Protein AF-A0A442HMV9-F1 (afdb_monomer_lite)

Structure (mmCIF, N/CA/C/O backbone):
data_AF-A0A442HMV9-F1
#
_entry.id   AF-A0A442HMV9-F1
#
loop_
_atom_site.group_PDB
_atom_site.id
_atom_site.type_symbol
_atom_site.label_atom_id
_atom_site.label_alt_id
_atom_site.label_comp_id
_atom_site.label_asym_id
_atom_site.label_entity_id
_atom_site.label_seq_id
_atom_site.pdbx_PDB_ins_code
_atom_site.Cartn_x
_atom_site.Cartn_y
_atom_site.Cartn_z
_atom_site.occupancy
_atom_site.B_iso_or_equiv
_atom_site.auth_seq_id
_atom_site.auth_comp_id
_atom_site.auth_asym_id
_atom_site.auth_atom_id
_atom_site.pdbx_PDB_model_num
ATOM 1 N N . MET A 1 1 ? -19.467 6.809 -2.242 1.00 83.19 1 MET A N 1
ATOM 2 C CA . MET A 1 1 ? -18.700 6.136 -3.319 1.00 83.19 1 MET A CA 1
ATOM 3 C C . MET A 1 1 ? -17.348 5.740 -2.748 1.00 83.19 1 MET A C 1
ATOM 5 O O . MET A 1 1 ? -16.827 6.517 -1.961 1.00 83.19 1 MET A O 1
ATOM 9 N N . GLY A 1 2 ? -16.812 4.568 -3.099 1.00 96.25 2 GLY A N 1
ATOM 10 C CA . GLY A 1 2 ? -15.507 4.078 -2.630 1.00 96.25 2 GLY A CA 1
ATOM 11 C C . GLY A 1 2 ? -14.666 3.532 -3.786 1.00 96.25 2 GLY A C 1
ATOM 12 O O . GLY A 1 2 ? -15.215 3.214 -4.841 1.00 96.25 2 GLY A O 1
ATOM 13 N N . LEU A 1 3 ? -13.348 3.459 -3.596 1.00 98.25 3 LEU A N 1
ATOM 14 C CA . LEU A 1 3 ? -12.385 2.927 -4.561 1.00 98.25 3 LEU A CA 1
ATOM 15 C C . LEU A 1 3 ? -11.347 2.090 -3.808 1.00 98.25 3 LEU A C 1
ATOM 17 O O . LEU A 1 3 ? -10.767 2.576 -2.843 1.00 98.25 3 LEU A O 1
ATOM 21 N N . ILE A 1 4 ? -11.096 0.869 -4.279 1.00 98.31 4 ILE A N 1
ATOM 22 C CA . ILE A 1 4 ? -9.980 0.028 -3.835 1.00 98.31 4 ILE A CA 1
ATOM 23 C C . ILE A 1 4 ? -9.038 -0.123 -5.027 1.00 98.31 4 ILE A C 1
ATOM 25 O O . ILE A 1 4 ? -9.467 -0.522 -6.110 1.00 98.31 4 ILE A O 1
ATOM 29 N N . VAL A 1 5 ? -7.771 0.236 -4.836 1.00 98.62 5 VAL A N 1
ATOM 30 C CA . VAL A 1 5 ? -6.718 0.103 -5.847 1.00 98.62 5 VAL A CA 1
ATOM 31 C C . VAL A 1 5 ? -5.815 -1.046 -5.428 1.00 98.62 5 VAL A C 1
ATOM 33 O O . VAL A 1 5 ? -5.356 -1.073 -4.293 1.00 98.62 5 VAL A O 1
ATOM 36 N N . LEU A 1 6 ? -5.593 -2.000 -6.331 1.00 98.69 6 LEU A N 1
ATOM 37 C CA . LEU A 1 6 ? -4.854 -3.228 -6.044 1.00 98.69 6 LEU A CA 1
ATOM 38 C C . LEU A 1 6 ? -3.543 -3.254 -6.830 1.00 98.69 6 LEU A C 1
ATOM 40 O O . LEU A 1 6 ? -3.559 -3.001 -8.037 1.00 98.69 6 LEU A O 1
ATOM 44 N N . HIS A 1 7 ? -2.446 -3.594 -6.145 1.00 98.00 7 HIS A N 1
ATOM 45 C CA . HIS A 1 7 ? -1.146 -3.939 -6.733 1.00 98.00 7 HIS A CA 1
ATOM 46 C C . HIS A 1 7 ? -0.685 -2.908 -7.795 1.00 98.00 7 HIS A C 1
ATOM 48 O O . HIS A 1 7 ? -0.671 -1.703 -7.521 1.00 98.00 7 HIS A O 1
ATOM 54 N N . SER A 1 8 ? -0.395 -3.336 -9.028 1.00 98.44 8 SER A N 1
ATOM 55 C CA . SER A 1 8 ? 0.020 -2.498 -10.170 1.00 98.44 8 SER A CA 1
ATOM 56 C C . SER A 1 8 ? -0.966 -1.371 -10.536 1.00 98.44 8 SER A C 1
ATOM 58 O O . SER A 1 8 ? -0.629 -0.424 -11.257 1.00 98.44 8 SER A O 1
ATOM 60 N N . GLY A 1 9 ? -2.176 -1.387 -9.967 1.00 98.75 9 GLY A N 1
ATOM 61 C CA . GLY A 1 9 ? -3.122 -0.273 -9.975 1.00 98.75 9 GLY A CA 1
ATOM 62 C C . GLY A 1 9 ? -2.570 1.029 -9.379 1.00 98.75 9 GLY A C 1
ATOM 63 O O . GLY A 1 9 ? -3.115 2.095 -9.698 1.00 98.75 9 GLY A O 1
ATOM 64 N N . HIS A 1 10 ? -1.469 0.981 -8.612 1.00 98.56 10 HIS A N 1
ATOM 65 C CA . HIS A 1 10 ? -0.730 2.170 -8.167 1.00 98.56 10 HIS A CA 1
ATOM 66 C C . HIS A 1 10 ? -0.326 3.082 -9.340 1.00 98.56 10 HIS A C 1
ATOM 68 O O . HIS A 1 10 ? -0.182 4.291 -9.175 1.00 98.56 10 HIS A O 1
ATOM 74 N N . PHE A 1 11 ? -0.198 2.542 -10.556 1.00 98.38 11 PHE A N 1
ATOM 75 C CA . PHE A 1 11 ? 0.143 3.327 -11.743 1.00 98.38 11 PHE A CA 1
ATOM 76 C C . PHE A 1 11 ? -1.057 3.669 -12.639 1.00 98.38 11 PHE A C 1
ATOM 78 O O . PHE A 1 11 ? -0.905 4.252 -13.718 1.00 98.38 11 PHE A O 1
ATOM 85 N N . SER A 1 12 ? -2.276 3.359 -12.191 1.00 98.75 12 SER A N 1
ATOM 86 C CA . SER A 1 12 ? -3.502 3.661 -12.928 1.00 98.75 12 SER A CA 1
ATOM 87 C C . SER A 1 12 ? -3.743 5.169 -13.061 1.00 98.75 12 SER A C 1
ATOM 89 O O . SER A 1 12 ? -3.425 5.973 -12.181 1.00 98.75 12 SER A O 1
ATOM 91 N N . LYS A 1 13 ? -4.380 5.570 -14.172 1.00 98.62 13 LYS A N 1
ATOM 92 C CA . LYS A 1 13 ? -4.715 6.981 -14.440 1.00 98.62 13 LYS A CA 1
ATOM 93 C C . LYS A 1 13 ? -5.547 7.606 -13.317 1.00 98.62 13 LYS A C 1
ATOM 95 O O . LYS A 1 13 ? -5.354 8.778 -13.008 1.00 98.62 13 LYS A O 1
ATOM 100 N N . ILE A 1 14 ? -6.477 6.843 -12.738 1.00 98.50 14 ILE A N 1
ATOM 101 C CA . ILE A 1 14 ? -7.358 7.339 -11.679 1.00 98.50 14 ILE A CA 1
ATOM 102 C C . ILE A 1 14 ? -6.611 7.506 -10.354 1.00 98.50 14 ILE A C 1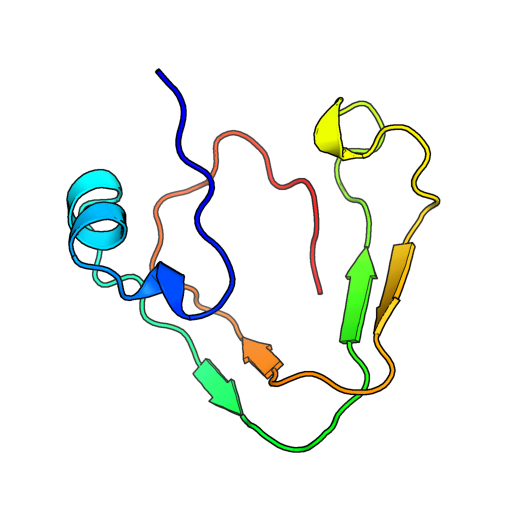
ATOM 104 O O . ILE A 1 14 ? -6.751 8.555 -9.734 1.00 98.50 14 ILE A O 1
ATOM 108 N N . PHE A 1 15 ? -5.764 6.549 -9.960 1.00 98.62 15 PHE A N 1
ATOM 109 C CA . PHE A 1 15 ? -5.013 6.643 -8.707 1.00 98.62 15 PHE A CA 1
ATOM 110 C C . PHE A 1 15 ? -4.015 7.802 -8.735 1.00 98.62 15 PHE A C 1
ATOM 112 O O . PHE A 1 15 ? -4.052 8.661 -7.859 1.00 98.62 15 PHE A O 1
ATOM 119 N N . LYS A 1 16 ? -3.232 7.925 -9.815 1.00 98.62 16 LYS A N 1
ATOM 120 C CA . LYS A 1 16 ? -2.312 9.059 -10.008 1.00 98.62 16 LYS A CA 1
ATOM 121 C C . LYS A 1 16 ? -3.033 10.406 -9.978 1.00 98.62 16 LYS A C 1
ATOM 123 O O . LYS A 1 16 ? -2.528 11.367 -9.407 1.00 98.62 16 LYS A O 1
ATOM 128 N N . ARG A 1 17 ? -4.231 10.487 -10.574 1.00 98.44 17 ARG A N 1
ATOM 129 C CA . ARG A 1 17 ? -5.051 11.707 -10.543 1.00 98.44 17 ARG A CA 1
ATOM 130 C C . ARG A 1 17 ? -5.534 12.044 -9.131 1.00 98.44 17 ARG A C 1
ATOM 132 O O . ARG A 1 17 ? -5.561 13.220 -8.796 1.00 98.44 17 ARG A O 1
ATOM 139 N N . LEU A 1 18 ? -5.926 11.046 -8.340 1.00 98.31 18 LEU A N 1
ATOM 140 C CA . LEU A 1 18 ? -6.389 11.247 -6.964 1.00 98.31 18 LEU A CA 1
ATOM 141 C C . LEU A 1 18 ? -5.243 11.616 -6.011 1.00 98.31 18 LEU A C 1
ATOM 143 O O . LEU A 1 18 ? -5.443 12.452 -5.139 1.00 98.31 18 LEU A O 1
ATOM 147 N N . MET A 1 19 ? -4.060 11.023 -6.187 1.00 98.25 19 MET A N 1
ATOM 148 C CA . MET A 1 19 ? -2.889 11.281 -5.338 1.00 98.25 19 MET A CA 1
ATOM 149 C C . MET A 1 19 ? -2.149 12.571 -5.704 1.00 98.25 19 MET A C 1
ATOM 151 O O . MET A 1 19 ? -1.491 13.162 -4.855 1.00 98.25 19 MET A O 1
ATOM 155 N N . GLY A 1 20 ? -2.221 13.013 -6.964 1.00 98.44 20 GLY A N 1
ATOM 156 C CA . GLY A 1 20 ? -1.486 14.192 -7.435 1.00 98.44 20 GLY A CA 1
ATOM 157 C C . GLY A 1 20 ? 0.033 13.984 -7.526 1.00 98.44 20 GLY A C 1
ATOM 158 O O . GLY A 1 20 ? 0.773 14.949 -7.703 1.00 98.44 20 GLY A O 1
ATOM 159 N N . THR A 1 21 ? 0.501 12.738 -7.432 1.00 98.31 21 THR A N 1
ATOM 160 C CA . THR A 1 21 ? 1.916 12.349 -7.460 1.00 98.31 21 THR A CA 1
ATOM 161 C C . THR A 1 21 ? 2.199 11.344 -8.590 1.00 98.31 21 THR A C 1
ATOM 163 O O . THR A 1 21 ? 1.274 10.812 -9.215 1.00 98.31 21 THR A O 1
ATOM 166 N N . PRO A 1 22 ? 3.479 11.057 -8.904 1.00 97.88 22 PRO A N 1
ATOM 167 C CA . PRO A 1 22 ? 3.821 10.036 -9.893 1.00 97.88 22 PRO A CA 1
ATOM 168 C C . PRO A 1 22 ? 3.393 8.610 -9.516 1.00 97.88 22 PRO A C 1
ATOM 170 O O . PRO A 1 22 ? 3.210 7.804 -10.431 1.00 97.88 22 PRO A O 1
ATOM 173 N N . CYS A 1 23 ? 3.244 8.308 -8.217 1.00 98.25 23 CYS A N 1
ATOM 174 C CA . CYS A 1 23 ? 2.961 6.972 -7.673 1.00 98.25 23 CYS A CA 1
ATOM 175 C C . CYS A 1 23 ? 3.966 5.904 -8.141 1.00 98.25 23 CYS A C 1
ATOM 177 O O . CYS A 1 23 ? 3.602 4.758 -8.379 1.00 98.25 23 CYS A O 1
ATOM 179 N N . THR A 1 24 ? 5.227 6.291 -8.335 1.00 98.25 24 THR A N 1
ATOM 180 C CA . THR A 1 24 ? 6.334 5.394 -8.693 1.00 98.25 24 THR A CA 1
ATOM 181 C C . THR A 1 24 ? 6.959 4.773 -7.448 1.00 98.25 24 THR A C 1
ATOM 183 O O . THR A 1 24 ? 6.992 5.417 -6.401 1.00 98.25 24 THR A O 1
ATOM 186 N N . LEU A 1 25 ? 7.499 3.567 -7.588 1.00 98.25 25 LEU A N 1
ATOM 187 C CA . LEU A 1 25 ? 8.170 2.794 -6.540 1.00 98.25 25 LEU A CA 1
ATOM 188 C C . LEU A 1 25 ? 9.293 1.945 -7.160 1.00 98.25 25 LEU A C 1
ATOM 190 O O . LEU A 1 25 ? 9.366 1.817 -8.389 1.00 98.25 25 LEU A O 1
ATOM 194 N N . LYS A 1 26 ? 10.186 1.391 -6.333 1.00 98.06 26 LYS A N 1
ATOM 195 C CA . LYS A 1 26 ? 11.117 0.340 -6.782 1.00 98.06 26 LYS A CA 1
ATOM 196 C C . LYS A 1 26 ? 10.358 -0.973 -6.875 1.00 98.06 26 LYS A C 1
ATOM 198 O O . LYS A 1 26 ? 9.534 -1.229 -6.008 1.00 98.06 26 LYS A O 1
ATOM 203 N N . TRP A 1 27 ? 10.670 -1.803 -7.864 1.00 98.19 27 TRP A N 1
ATOM 204 C CA . TRP A 1 27 ? 10.053 -3.119 -7.981 1.00 98.19 27 TRP A CA 1
ATOM 205 C C . TRP A 1 27 ? 11.046 -4.197 -8.412 1.00 98.19 27 TRP A C 1
ATOM 207 O O . TRP A 1 27 ? 12.071 -3.890 -9.033 1.00 98.19 27 TRP A O 1
ATOM 217 N N . ARG A 1 28 ? 10.758 -5.450 -8.052 1.00 97.94 28 ARG A N 1
ATOM 218 C CA . ARG A 1 28 ? 11.499 -6.634 -8.504 1.00 97.94 28 ARG A CA 1
ATOM 219 C C . ARG A 1 28 ? 10.601 -7.866 -8.493 1.00 97.94 28 ARG A C 1
ATOM 221 O O . ARG A 1 28 ? 10.106 -8.255 -7.444 1.00 97.94 28 ARG A O 1
ATOM 228 N N . GLU A 1 29 ? 10.511 -8.542 -9.629 1.00 96.44 29 GLU A N 1
ATOM 229 C CA . GLU A 1 29 ? 9.841 -9.837 -9.755 1.00 96.44 29 GLU A CA 1
ATOM 230 C C . GLU A 1 29 ? 10.870 -10.969 -9.606 1.00 96.44 29 GLU A C 1
ATOM 232 O O . GLU A 1 29 ? 11.692 -11.202 -10.495 1.00 96.44 29 GLU A O 1
ATOM 237 N N . ALA A 1 30 ? 10.880 -11.635 -8.449 1.00 96.44 30 ALA A N 1
ATOM 238 C CA . ALA A 1 30 ? 11.834 -12.710 -8.154 1.00 96.44 30 ALA A CA 1
ATOM 239 C C . ALA A 1 30 ? 11.225 -13.899 -7.385 1.00 96.44 30 ALA A C 1
ATOM 241 O O . ALA A 1 30 ? 11.973 -14.775 -6.956 1.00 96.44 30 ALA A O 1
ATOM 242 N N . GLY A 1 31 ? 9.893 -13.947 -7.233 1.00 93.19 31 GLY A N 1
ATOM 243 C CA . GLY A 1 31 ? 9.203 -15.007 -6.486 1.00 93.19 31 GLY A CA 1
ATOM 244 C C . GLY A 1 31 ? 9.649 -15.059 -5.026 1.00 93.19 31 GLY A C 1
ATOM 245 O O . GLY A 1 31 ? 9.981 -16.121 -4.509 1.00 93.19 31 GLY A O 1
ATOM 246 N N . GLU A 1 32 ? 9.762 -13.896 -4.389 1.00 95.50 32 GLU A N 1
ATOM 247 C CA . GLU A 1 32 ? 10.261 -13.795 -3.022 1.00 95.50 32 GLU A CA 1
ATOM 248 C C . GLU A 1 32 ? 9.102 -13.806 -2.030 1.00 95.50 32 GLU A C 1
ATOM 250 O O . GLU A 1 32 ? 7.985 -13.403 -2.345 1.00 95.50 32 GLU A O 1
ATOM 255 N N . ARG A 1 33 ? 9.383 -14.249 -0.805 1.00 97.56 33 ARG A N 1
ATOM 256 C CA . ARG A 1 33 ? 8.401 -14.204 0.275 1.00 97.56 33 ARG A CA 1
ATOM 257 C C . ARG A 1 33 ? 8.138 -12.759 0.693 1.00 97.56 33 ARG A C 1
ATOM 259 O O . ARG A 1 33 ? 9.081 -12.051 1.048 1.00 97.56 33 ARG A O 1
ATOM 266 N N . GLU A 1 34 ? 6.867 -12.392 0.786 1.00 98.38 34 GLU A N 1
ATOM 267 C CA . GLU A 1 34 ? 6.407 -11.136 1.381 1.00 98.38 34 GLU A CA 1
ATOM 268 C C . GLU A 1 34 ? 5.766 -11.410 2.749 1.00 98.38 34 GLU A C 1
ATOM 270 O O . GLU A 1 34 ? 5.055 -12.403 2.934 1.00 98.38 34 GLU A O 1
ATOM 275 N N . ARG A 1 35 ? 6.015 -10.539 3.729 1.00 98.44 35 ARG A N 1
ATOM 276 C CA . ARG A 1 35 ? 5.326 -10.567 5.024 1.00 98.44 35 ARG A CA 1
ATOM 277 C C . ARG A 1 35 ? 4.717 -9.201 5.280 1.00 98.44 35 ARG A C 1
ATOM 279 O O . ARG A 1 35 ? 5.450 -8.256 5.531 1.00 98.44 35 ARG A O 1
ATOM 286 N N . LEU A 1 36 ? 3.393 -9.140 5.333 1.00 98.50 36 LEU A N 1
ATOM 287 C CA . LEU A 1 36 ? 2.668 -7.915 5.637 1.00 98.50 36 LEU A CA 1
ATOM 288 C C . LEU A 1 36 ? 2.374 -7.851 7.135 1.00 98.50 36 LEU A C 1
ATOM 290 O O . LEU A 1 36 ? 1.575 -8.633 7.653 1.00 98.50 36 LEU A O 1
ATOM 294 N N . TRP A 1 37 ? 3.020 -6.919 7.828 1.00 98.75 37 TRP A N 1
ATOM 295 C CA . TRP A 1 37 ? 2.814 -6.640 9.247 1.00 98.75 37 TRP A CA 1
ATOM 296 C C . TRP A 1 37 ? 1.628 -5.712 9.459 1.00 98.75 37 TRP A C 1
ATOM 298 O O . TRP A 1 37 ? 1.537 -4.677 8.803 1.00 98.75 37 TRP A O 1
ATOM 308 N N . VAL A 1 38 ? 0.757 -6.039 10.412 1.00 98.62 38 VAL A N 1
ATOM 309 C CA . VAL A 1 38 ? -0.353 -5.173 10.820 1.00 98.62 38 VAL A CA 1
ATOM 310 C C . VAL A 1 38 ? 0.177 -4.068 11.728 1.00 98.62 38 VAL A C 1
ATOM 312 O O . VAL A 1 38 ? 0.557 -4.315 12.872 1.00 98.62 38 VAL A O 1
ATOM 315 N N . THR A 1 39 ? 0.178 -2.829 11.240 1.00 98.00 39 THR A N 1
ATOM 316 C CA . THR A 1 39 ? 0.639 -1.659 12.007 1.00 98.00 39 THR A CA 1
ATOM 317 C C . THR A 1 39 ? -0.492 -0.903 12.694 1.00 98.00 39 THR A C 1
ATOM 319 O O . THR A 1 39 ? -0.243 -0.181 13.657 1.00 98.00 39 THR A O 1
ATOM 322 N N . CYS A 1 40 ? -1.737 -1.093 12.244 1.00 97.06 40 CYS A N 1
ATOM 323 C CA . CYS A 1 40 ? -2.935 -0.521 12.864 1.00 97.06 40 CYS A CA 1
ATOM 324 C C . CYS A 1 40 ? -3.946 -1.635 13.219 1.00 97.06 40 CYS A C 1
ATOM 326 O O . CYS A 1 40 ? -4.918 -1.840 12.490 1.00 97.06 40 CYS A O 1
ATOM 328 N N . PRO A 1 41 ? -3.740 -2.385 14.322 1.00 96.12 41 PRO A N 1
ATOM 329 C CA . PRO A 1 41 ? -4.556 -3.560 14.657 1.00 96.12 41 PRO A CA 1
ATOM 330 C C . PRO A 1 41 ? -6.009 -3.227 15.023 1.00 96.12 41 PRO A C 1
ATOM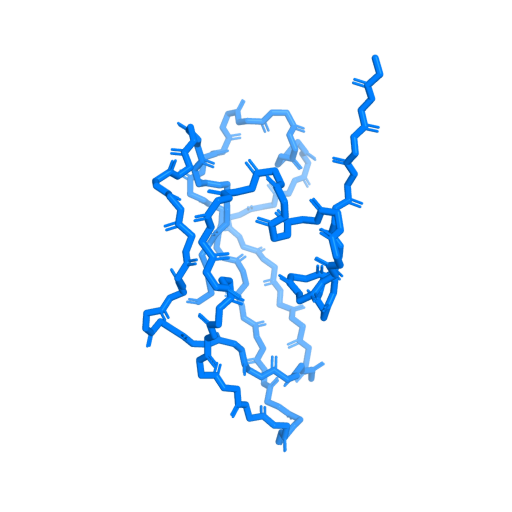 332 O O . PRO A 1 41 ? -6.875 -4.091 14.953 1.00 96.12 41 PR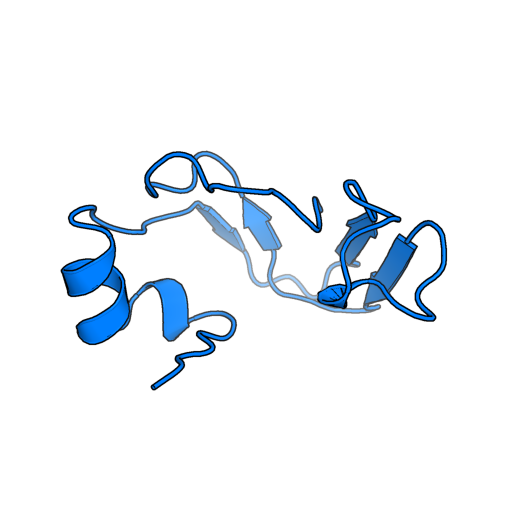O A O 1
ATOM 335 N N . SER A 1 42 ? -6.300 -1.981 15.407 1.00 96.69 42 SER A N 1
ATOM 336 C CA . SER A 1 42 ? -7.667 -1.510 15.657 1.00 96.69 42 SER A CA 1
ATOM 337 C C . SER A 1 42 ? -8.413 -1.084 14.388 1.00 96.69 42 SER A C 1
ATOM 339 O O . SER A 1 42 ? -9.590 -0.732 14.474 1.00 96.69 42 SER A O 1
ATOM 341 N N . HIS A 1 43 ? -7.753 -1.056 13.225 1.00 98.25 43 HIS A N 1
ATOM 342 C CA . HIS A 1 43 ? -8.379 -0.616 11.983 1.00 98.25 43 HIS A CA 1
ATOM 343 C C . HIS A 1 43 ? -9.358 -1.684 11.457 1.00 98.25 43 HIS A C 1
ATOM 345 O O . HIS A 1 43 ? -8.970 -2.848 11.367 1.00 98.25 43 HIS A O 1
ATOM 351 N N . PRO A 1 44 ? -10.581 -1.329 11.007 1.00 98.31 44 PRO A N 1
ATOM 352 C CA . PRO A 1 44 ? -11.558 -2.307 10.509 1.00 98.31 44 PRO A CA 1
ATOM 353 C C . PRO A 1 44 ? -11.060 -3.181 9.345 1.00 98.31 44 PRO A C 1
ATOM 355 O O . PRO A 1 44 ? -11.492 -4.315 9.192 1.00 98.31 44 PRO A O 1
ATOM 358 N N . ILE A 1 45 ? -10.124 -2.680 8.526 1.00 98.25 45 ILE A N 1
ATOM 359 C CA . ILE A 1 45 ? -9.500 -3.470 7.439 1.00 98.25 45 ILE A CA 1
ATOM 360 C C . ILE A 1 45 ? -8.663 -4.643 7.980 1.00 98.25 45 ILE A C 1
ATOM 362 O O . ILE A 1 45 ? -8.521 -5.646 7.288 1.00 98.25 45 ILE A O 1
ATOM 366 N N . ALA A 1 46 ? -8.120 -4.534 9.194 1.00 98.31 46 ALA A N 1
ATOM 367 C CA . ALA A 1 46 ? -7.325 -5.583 9.826 1.00 98.31 46 ALA A CA 1
ATOM 368 C C . ALA A 1 46 ? -8.166 -6.529 10.709 1.00 98.31 46 ALA A C 1
ATOM 370 O O . ALA A 1 46 ? -7.606 -7.386 11.392 1.00 98.31 46 ALA A O 1
ATOM 371 N N . GLU A 1 47 ? -9.500 -6.400 10.715 1.00 98.25 47 GLU A N 1
ATOM 372 C CA . GLU A 1 47 ? -10.375 -7.243 11.533 1.00 98.25 47 GLU A CA 1
ATOM 373 C C . GLU A 1 47 ? -10.190 -8.732 11.192 1.00 98.25 47 GLU A C 1
ATOM 375 O O . GLU A 1 47 ? -10.314 -9.157 10.044 1.00 98.25 47 GLU A O 1
ATOM 380 N N . GLY A 1 48 ? -9.881 -9.537 12.212 1.00 97.94 48 GLY A N 1
ATOM 381 C CA . GLY A 1 48 ? -9.653 -10.977 12.065 1.00 97.94 48 GLY A CA 1
ATOM 382 C C . GLY A 1 48 ? -8.273 -11.369 11.522 1.00 97.94 48 GLY A C 1
ATOM 383 O O . GLY A 1 48 ? -8.005 -12.565 11.398 1.00 97.94 48 GLY A O 1
ATOM 384 N N . ILE A 1 49 ? -7.388 -10.409 11.237 1.00 98.12 49 ILE A N 1
ATOM 385 C CA . ILE A 1 49 ? -5.995 -10.662 10.847 1.00 98.12 49 ILE A CA 1
ATOM 386 C C . ILE A 1 49 ? -5.110 -10.667 12.106 1.00 98.12 49 ILE A C 1
ATOM 388 O O . ILE A 1 49 ? -5.324 -9.884 13.030 1.00 98.12 49 ILE A O 1
ATOM 392 N N . GLY A 1 50 ? -4.136 -11.584 12.166 1.00 97.62 50 GLY A N 1
ATOM 393 C CA . GLY A 1 50 ? -3.140 -11.641 13.246 1.00 97.62 50 GLY A CA 1
ATOM 394 C C . GLY A 1 50 ? -2.120 -10.496 13.180 1.00 97.62 50 GLY A C 1
ATOM 395 O O . GLY A 1 50 ? -2.328 -9.505 12.495 1.00 97.62 50 GLY A O 1
ATOM 396 N N . GLU A 1 51 ? -0.976 -10.633 13.854 1.00 97.94 51 GLU A N 1
ATOM 397 C CA . GLU A 1 51 ? 0.085 -9.603 13.823 1.00 97.94 51 GLU A CA 1
ATOM 398 C C . GLU A 1 51 ? 0.685 -9.390 12.422 1.00 97.94 51 GLU A C 1
ATOM 400 O O . GLU A 1 51 ? 1.188 -8.313 12.107 1.00 97.94 51 GLU A O 1
ATOM 405 N N . PHE A 1 52 ? 0.642 -10.421 11.578 1.00 98.44 52 PHE A N 1
ATOM 406 C CA . PHE A 1 52 ? 1.068 -10.391 10.185 1.00 98.44 52 PHE A CA 1
ATOM 407 C C . PHE A 1 52 ? 0.446 -11.560 9.413 1.00 98.44 52 PHE A C 1
ATOM 409 O O . PHE A 1 52 ? -0.092 -12.502 10.004 1.00 98.44 52 PHE A O 1
ATOM 416 N N . PHE A 1 53 ? 0.586 -11.535 8.092 1.00 98.25 53 PHE A N 1
ATOM 417 C CA . PHE A 1 53 ? 0.408 -12.705 7.233 1.00 98.25 53 PHE A CA 1
ATOM 418 C C . PHE A 1 53 ? 1.527 -12.771 6.190 1.00 98.25 53 PHE A C 1
ATOM 420 O O . PHE A 1 53 ? 2.213 -11.780 5.938 1.00 98.25 53 PHE A O 1
ATOM 427 N N . GLU A 1 54 ? 1.752 -13.957 5.629 1.00 98.44 54 GLU A N 1
ATOM 428 C CA . GLU A 1 54 ? 2.830 -14.200 4.667 1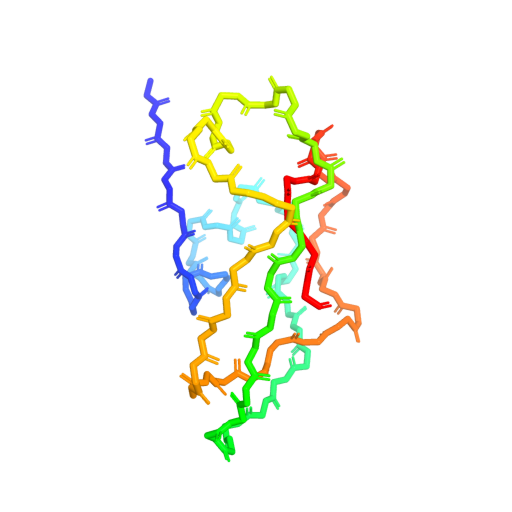.00 98.44 54 GLU A CA 1
ATOM 429 C C . GLU A 1 54 ? 2.270 -14.659 3.325 1.00 98.44 54 GLU A C 1
ATOM 431 O O . GLU A 1 54 ? 1.339 -15.466 3.268 1.00 98.44 54 GLU A O 1
ATOM 436 N N . LEU A 1 55 ? 2.886 -14.170 2.254 1.00 98.00 55 LEU A N 1
ATOM 437 C CA . LEU A 1 55 ? 2.715 -14.659 0.895 1.00 98.00 55 LEU A CA 1
ATOM 438 C C . LEU A 1 55 ? 4.015 -15.354 0.493 1.00 98.00 55 LEU A C 1
ATOM 440 O O . LEU A 1 55 ? 5.094 -14.781 0.618 1.00 98.00 55 LEU A O 1
ATOM 444 N N . GLU A 1 56 ? 3.925 -16.604 0.036 1.00 98.00 56 GLU A N 1
ATOM 445 C CA . GLU A 1 56 ? 5.115 -17.399 -0.301 1.00 98.00 56 GLU A CA 1
ATOM 446 C C . GLU A 1 56 ? 5.901 -16.794 -1.473 1.00 98.00 56 GLU A C 1
ATOM 448 O O . GLU A 1 56 ? 7.126 -16.859 -1.476 1.00 98.00 56 GLU A O 1
ATOM 453 N N . ASN A 1 57 ? 5.194 -16.188 -2.435 1.00 97.62 57 ASN A N 1
ATOM 454 C CA . ASN A 1 57 ? 5.767 -15.588 -3.635 1.00 97.62 57 ASN A CA 1
ATOM 455 C C . ASN A 1 57 ? 5.008 -14.298 -4.005 1.00 97.62 57 ASN A C 1
ATOM 457 O O . ASN A 1 57 ? 3.818 -14.370 -4.318 1.00 97.62 57 ASN A O 1
ATOM 461 N N . GLU A 1 58 ? 5.701 -13.159 -4.024 1.00 98.06 58 GLU A N 1
ATOM 462 C CA . GLU A 1 58 ? 5.249 -11.871 -4.582 1.00 98.06 58 GLU A CA 1
ATOM 463 C C . GLU A 1 58 ? 6.417 -11.162 -5.312 1.00 98.06 58 GLU A C 1
ATOM 465 O O . GLU A 1 58 ? 7.605 -11.422 -5.078 1.00 98.06 58 GLU A O 1
ATOM 470 N N . GLU A 1 59 ? 6.071 -10.280 -6.242 1.00 97.12 59 GLU A N 1
ATOM 471 C CA . GLU A 1 59 ? 6.827 -9.111 -6.662 1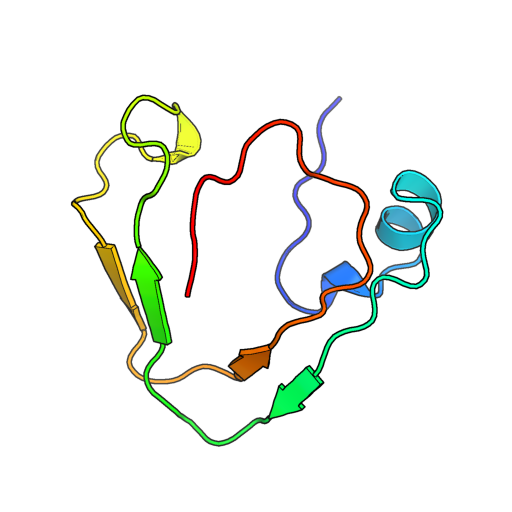.00 97.12 59 GLU A CA 1
ATOM 472 C C . GLU A 1 59 ? 7.052 -8.169 -5.471 1.00 97.12 59 GLU A C 1
ATOM 474 O O . GLU A 1 59 ? 6.138 -7.783 -4.749 1.00 97.12 59 GLU A O 1
ATOM 479 N N . MET A 1 60 ? 8.300 -7.755 -5.275 1.00 97.75 60 MET A N 1
ATOM 480 C CA . MET A 1 60 ? 8.640 -6.787 -4.241 1.00 97.75 60 MET A CA 1
ATOM 481 C C . MET A 1 60 ? 8.334 -5.381 -4.740 1.00 97.75 60 MET A C 1
ATOM 483 O O . MET A 1 60 ? 8.874 -4.988 -5.774 1.00 97.75 60 MET A O 1
ATOM 487 N N . TYR A 1 61 ? 7.568 -4.604 -3.973 1.00 98.25 61 TYR A N 1
ATOM 488 C CA . TYR A 1 61 ? 7.502 -3.145 -4.075 1.00 98.25 61 TYR A CA 1
ATOM 489 C C . TYR A 1 61 ? 8.258 -2.493 -2.921 1.00 98.25 61 TYR A C 1
ATOM 491 O O . TYR A 1 61 ? 8.111 -2.871 -1.764 1.00 98.25 61 TYR A O 1
ATOM 499 N N . GLY A 1 62 ? 9.095 -1.508 -3.245 1.00 97.56 62 GLY A N 1
ATOM 500 C CA . GLY A 1 62 ? 10.047 -0.927 -2.307 1.00 97.56 62 GLY A CA 1
ATOM 501 C C . GLY A 1 62 ? 9.998 0.592 -2.242 1.00 97.56 62 GLY A C 1
ATOM 502 O O . GLY A 1 62 ? 9.802 1.284 -3.248 1.00 97.56 62 GLY A O 1
ATOM 503 N N . GLU A 1 63 ? 10.280 1.101 -1.045 1.00 97.25 63 GLU A N 1
ATOM 504 C CA . GLU A 1 63 ? 10.391 2.526 -0.756 1.00 97.25 63 GLU A CA 1
ATOM 505 C C . GLU A 1 63 ? 11.572 3.201 -1.508 1.00 97.25 63 GLU A C 1
ATOM 507 O O . GLU A 1 63 ? 12.627 2.606 -1.780 1.00 97.25 63 GLU A O 1
ATOM 512 N N . GLN A 1 64 ? 11.468 4.484 -1.869 1.00 96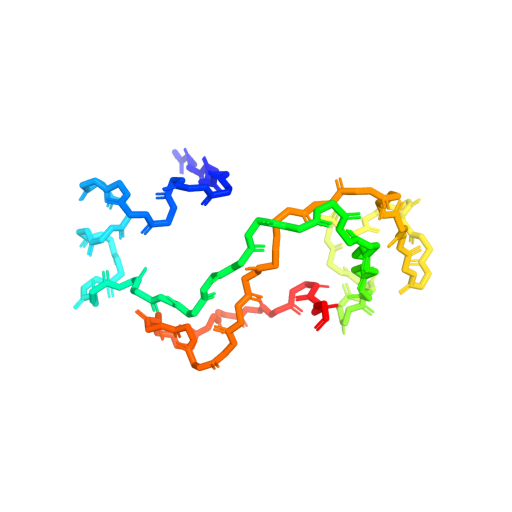.88 64 GLN A N 1
ATOM 513 C CA . GLN A 1 64 ? 10.359 5.394 -1.570 1.00 96.88 64 GLN A CA 1
ATOM 514 C C . GLN A 1 64 ? 9.176 5.226 -2.540 1.00 96.88 64 GLN A C 1
ATOM 516 O O . GLN A 1 64 ? 9.356 5.356 -3.755 1.00 96.88 64 GLN A O 1
ATOM 521 N N . PHE A 1 65 ? 7.972 5.002 -2.014 1.00 98.38 65 PHE A N 1
ATOM 522 C CA . PHE A 1 65 ? 6.736 5.029 -2.786 1.00 98.38 65 PHE A CA 1
ATOM 523 C C . PHE A 1 65 ? 6.243 6.473 -2.898 1.00 98.38 65 PHE A C 1
ATOM 525 O O . PHE A 1 65 ? 5.932 7.132 -1.908 1.00 98.38 65 PHE A O 1
ATOM 532 N N . ALA A 1 66 ? 6.197 6.999 -4.123 1.00 98.06 66 ALA A N 1
ATOM 533 C CA . ALA A 1 66 ? 5.869 8.397 -4.392 1.00 98.06 66 ALA A CA 1
ATOM 534 C C . ALA A 1 66 ? 4.359 8.682 -4.273 1.00 98.06 66 ALA A C 1
ATOM 536 O O . ALA A 1 66 ? 3.706 9.037 -5.260 1.00 98.06 66 ALA A O 1
ATOM 537 N N . VAL A 1 67 ? 3.806 8.532 -3.074 1.00 98.19 67 VAL A N 1
ATOM 538 C CA . VAL A 1 67 ? 2.440 8.906 -2.681 1.00 98.19 67 VAL A CA 1
ATOM 539 C C . VAL A 1 67 ? 2.480 9.970 -1.576 1.00 98.19 67 VAL A C 1
ATOM 541 O O . VAL A 1 67 ? 3.502 10.111 -0.905 1.00 98.19 67 VAL A O 1
ATOM 544 N N . PRO A 1 68 ? 1.410 10.762 -1.398 1.00 98.25 68 PRO A N 1
ATOM 545 C CA . PRO A 1 68 ? 1.248 11.586 -0.203 1.00 98.25 68 PRO A CA 1
ATOM 546 C C . PRO A 1 68 ? 1.240 10.726 1.067 1.00 98.25 68 PRO A C 1
ATOM 548 O O . PRO A 1 68 ? 0.979 9.524 0.992 1.00 98.25 68 PRO A O 1
ATOM 551 N N . GLU A 1 69 ? 1.463 11.342 2.231 1.00 97.69 69 GLU A N 1
ATOM 552 C CA . GLU A 1 69 ? 1.276 10.637 3.503 1.00 97.69 69 GLU A CA 1
ATOM 553 C C . GLU A 1 69 ? -0.148 10.064 3.584 1.00 97.69 69 GLU A C 1
ATOM 555 O O . GLU A 1 69 ? -1.124 10.794 3.357 1.00 97.69 69 GLU A O 1
ATOM 560 N N . PRO A 1 70 ? -0.290 8.759 3.871 1.00 97.69 70 PRO A N 1
ATOM 561 C CA . PRO A 1 70 ? -1.597 8.168 4.076 1.00 97.69 70 PRO A CA 1
ATOM 562 C C . PRO A 1 70 ? -2.215 8.724 5.360 1.00 97.69 70 PRO A C 1
ATOM 564 O O . PRO A 1 70 ? -1.514 9.061 6.311 1.00 97.69 70 PRO A O 1
ATOM 567 N N . LEU A 1 71 ? -3.549 8.767 5.411 1.00 97.50 71 LEU A N 1
ATOM 568 C CA . LEU A 1 71 ? -4.249 9.065 6.664 1.00 97.50 71 LEU A CA 1
ATOM 569 C C . LEU A 1 71 ? -3.928 8.011 7.732 1.00 97.50 71 LEU A C 1
ATOM 571 O O . LEU A 1 71 ? -3.715 8.359 8.887 1.00 97.50 71 LEU A O 1
ATOM 575 N N . GLU A 1 72 ? -3.865 6.740 7.324 1.00 97.56 72 GLU A N 1
ATOM 576 C CA . GLU A 1 72 ? -3.443 5.619 8.160 1.00 97.56 72 GLU A CA 1
ATOM 577 C C . GLU A 1 72 ? -2.683 4.580 7.325 1.00 97.56 72 GLU A C 1
ATOM 579 O O . GLU A 1 72 ? -3.100 4.230 6.217 1.00 97.56 72 GLU A O 1
ATOM 584 N N . THR A 1 73 ? -1.590 4.050 7.877 1.00 98.06 73 THR A N 1
ATOM 585 C CA . THR A 1 73 ? -0.871 2.892 7.327 1.00 98.06 73 THR A CA 1
ATOM 586 C C . THR A 1 73 ? -1.337 1.641 8.061 1.00 98.06 73 THR A C 1
ATOM 588 O O . THR A 1 73 ? -1.059 1.473 9.250 1.00 98.06 73 THR A O 1
ATOM 591 N N . VAL A 1 74 ? -2.066 0.767 7.363 1.00 98.44 74 VAL A N 1
ATOM 592 C CA . VAL A 1 74 ? -2.616 -0.470 7.949 1.00 98.44 74 VAL A CA 1
ATOM 593 C C . VAL A 1 74 ? -1.602 -1.614 7.908 1.00 98.44 74 VAL A C 1
ATOM 595 O O . VAL A 1 74 ? -1.535 -2.391 8.860 1.00 98.44 74 VAL A O 1
ATOM 598 N N . PHE A 1 75 ? -0.802 -1.686 6.837 1.00 98.50 75 PHE A N 1
ATOM 599 C CA . PHE A 1 75 ? 0.210 -2.719 6.637 1.00 98.50 75 PHE A CA 1
ATOM 600 C C . PHE A 1 75 ? 1.559 -2.134 6.213 1.00 98.50 75 PHE A C 1
ATOM 602 O O . PHE A 1 75 ? 1.598 -1.130 5.500 1.00 98.50 75 PHE A O 1
ATOM 609 N N . ILE A 1 76 ? 2.643 -2.805 6.606 1.00 98.19 76 ILE A N 1
ATOM 610 C CA . ILE A 1 76 ? 4.010 -2.586 6.108 1.00 98.19 76 ILE A CA 1
ATOM 611 C C . ILE A 1 76 ? 4.609 -3.945 5.737 1.00 98.19 76 ILE A C 1
ATOM 613 O O . ILE A 1 76 ? 4.456 -4.895 6.508 1.00 98.19 76 ILE A O 1
ATOM 617 N N . SER A 1 77 ? 5.291 -4.027 4.590 1.00 93.88 77 SER A N 1
ATOM 618 C CA . SER A 1 77 ? 6.105 -5.190 4.212 1.00 93.88 77 SER A CA 1
ATOM 619 C C . SER A 1 77 ? 7.587 -4.995 4.515 1.00 93.88 77 SER A C 1
ATOM 621 O O . SER A 1 77 ? 8.061 -3.838 4.510 1.00 93.88 77 SER A O 1
#

pLDDT: mean 97.69, std 1.92, range [83.19, 98.75]

Secondary structure (DSSP, 8-state):
------GGGGGSHHHHHHH-S----EEEEEEEEEEEEES-TTSGGGTT--SEEEEEEEEEEESPP-SPPPS---EE-

Foldseek 3Di:
DDDDQDDVSLQPPVNCVVQVWNQDWDKDADQAKDKKAFPPCVDPVCVPPDRIDMDRGDIDTHPPGTGPDDPDDGIDD

Sequence (77 aa):
MGLIVLHSGHFSKIFKRLMGTPCTLKWREAGERERLWVTCPSHPIAEGIGEFFELENEEMYGEQFAVPEPLETVFIS

Radius of gyration: 13.48 Å; chains: 1; bounding box: 30×32×30 Å